Protein AF-A0A4Y2PZ32-F1 (afdb_monomer_lite)

Foldseek 3Di:
DKDWDWDDDDDVPDDDIDIDIGDDDDPDDPPDPPPDALQVVLVVVCVVVPNPDSVVVQVCCCVPVVDHGDHDPDDDPCVVVDDDPDDDDDDDDDDDPPPDDDDDDDDDDDPPPPPDDDDD

Structure (mmCIF, N/CA/C/O backbone):
data_AF-A0A4Y2PZ32-F1
#
_entry.id   AF-A0A4Y2PZ32-F1
#
loop_
_atom_site.group_PDB
_atom_site.id
_atom_site.type_symbol
_atom_site.label_atom_id
_atom_site.label_alt_id
_atom_site.label_comp_id
_atom_site.label_asym_id
_atom_site.label_entity_id
_atom_site.label_seq_id
_atom_site.pdbx_PDB_ins_code
_atom_site.Cartn_x
_atom_site.Cartn_y
_atom_site.Cartn_z
_atom_site.occupancy
_atom_site.B_iso_or_equiv
_atom_site.auth_seq_id
_atom_site.auth_comp_id
_atom_site.auth_asym_id
_atom_site.auth_atom_id
_atom_site.pdbx_PDB_model_num
ATOM 1 N N . MET A 1 1 ? -20.922 -5.698 11.504 1.00 58.25 1 MET A N 1
ATOM 2 C CA . MET A 1 1 ? -21.653 -6.318 10.375 1.00 58.25 1 MET A CA 1
ATOM 3 C C . MET A 1 1 ? -22.233 -5.176 9.548 1.00 58.25 1 MET A C 1
ATOM 5 O O . MET A 1 1 ? -22.518 -4.138 10.130 1.00 58.25 1 MET A O 1
ATOM 9 N N . VAL A 1 2 ? -22.312 -5.297 8.225 1.00 58.69 2 VAL A N 1
ATOM 10 C CA . VAL A 1 2 ? -22.669 -4.183 7.322 1.00 58.69 2 VAL A CA 1
ATOM 11 C C . VAL A 1 2 ? -23.855 -4.621 6.469 1.00 58.69 2 VAL A C 1
ATOM 13 O O . VAL A 1 2 ? -23.898 -5.791 6.084 1.00 58.69 2 VAL A O 1
ATOM 16 N N . LYS A 1 3 ? -24.811 -3.728 6.198 1.00 72.12 3 LYS A N 1
ATOM 17 C CA . LYS A 1 3 ? -25.839 -3.962 5.177 1.00 72.12 3 LYS A CA 1
ATOM 18 C C . LYS A 1 3 ? -25.358 -3.371 3.862 1.00 72.12 3 LYS A C 1
ATOM 20 O O . LYS A 1 3 ? -24.807 -2.274 3.834 1.00 72.12 3 LYS A O 1
ATOM 25 N N . LEU A 1 4 ? -25.545 -4.140 2.800 1.00 69.62 4 LEU A N 1
ATOM 26 C CA . LEU A 1 4 ? -25.129 -3.792 1.452 1.00 69.62 4 LEU A CA 1
ATOM 27 C C . LEU A 1 4 ? -26.385 -3.779 0.587 1.00 69.62 4 LEU A C 1
ATOM 29 O O . LEU A 1 4 ? -27.039 -4.813 0.446 1.00 69.62 4 LEU A O 1
ATOM 33 N N . TYR A 1 5 ? -26.729 -2.609 0.057 1.00 70.50 5 TYR A N 1
ATOM 34 C CA . TYR A 1 5 ? -27.848 -2.436 -0.859 1.00 70.50 5 TYR A CA 1
ATOM 35 C C . TYR A 1 5 ? -27.293 -2.094 -2.236 1.00 70.50 5 TYR A C 1
ATOM 37 O O . TYR A 1 5 ? -26.592 -1.101 -2.413 1.00 70.50 5 TYR A O 1
ATOM 45 N N . CYS A 1 6 ? -27.598 -2.932 -3.220 1.00 65.25 6 CYS A N 1
ATOM 46 C CA . CYS A 1 6 ? -27.239 -2.679 -4.608 1.00 65.25 6 CYS A CA 1
ATOM 47 C C . CYS A 1 6 ? -28.489 -2.195 -5.337 1.00 65.25 6 CYS A C 1
ATOM 49 O O . CYS A 1 6 ? -29.401 -2.988 -5.568 1.00 65.25 6 CYS A O 1
ATOM 51 N N . ASN A 1 7 ? -28.523 -0.917 -5.712 1.00 67.06 7 ASN A N 1
ATOM 52 C CA . ASN A 1 7 ? -29.650 -0.326 -6.428 1.00 67.06 7 ASN A CA 1
ATOM 53 C C . ASN A 1 7 ? -29.211 0.135 -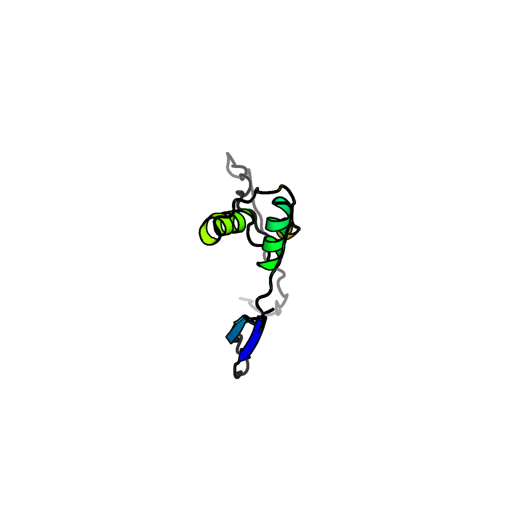7.826 1.00 67.06 7 ASN A C 1
ATOM 55 O O . ASN A 1 7 ? -28.185 0.795 -7.990 1.00 67.06 7 ASN A O 1
ATOM 59 N N . GLY A 1 8 ? -29.997 -0.212 -8.849 1.00 64.31 8 GLY A N 1
ATOM 60 C CA . GLY A 1 8 ? -29.781 0.242 -10.224 1.00 64.31 8 GLY A CA 1
ATOM 61 C C . GLY A 1 8 ? -30.651 -0.492 -11.246 1.00 64.31 8 GLY A C 1
ATOM 62 O O . GLY A 1 8 ? -30.894 -1.691 -11.121 1.00 64.31 8 GLY A O 1
ATOM 63 N N . THR A 1 9 ? -31.114 0.222 -12.272 1.00 63.53 9 THR A N 1
ATOM 64 C CA . THR A 1 9 ? -31.768 -0.353 -13.457 1.00 63.53 9 THR A CA 1
ATOM 65 C C . THR A 1 9 ? -30.767 -0.439 -14.607 1.00 63.53 9 THR A C 1
ATOM 67 O O . THR A 1 9 ? -30.003 0.490 -14.865 1.00 63.53 9 THR A O 1
ATOM 70 N N . ARG A 1 10 ? -30.728 -1.589 -15.286 1.00 62.91 10 ARG A N 1
ATOM 71 C CA . ARG A 1 10 ? -29.726 -1.879 -16.319 1.00 62.91 10 ARG A CA 1
ATOM 72 C C . ARG A 1 10 ? -30.228 -1.449 -17.701 1.00 62.91 10 ARG A C 1
ATOM 74 O O . ARG A 1 10 ? -31.312 -1.858 -18.106 1.00 62.91 10 ARG A O 1
ATOM 81 N N . SER A 1 11 ? -29.405 -0.740 -18.469 1.00 65.25 11 SER A N 1
ATOM 82 C CA . SER A 1 11 ? -29.442 -0.822 -19.934 1.00 65.25 11 SER A CA 1
ATOM 83 C C . SER A 1 11 ? -28.574 -1.999 -20.393 1.00 65.25 11 SER A C 1
ATOM 85 O O . SER A 1 11 ? -27.586 -2.354 -19.740 1.00 65.25 11 SER A O 1
ATOM 87 N N . VAL A 1 12 ? -28.939 -2.650 -21.501 1.00 58.44 12 VAL A N 1
ATOM 88 C CA . VAL A 1 12 ? -28.133 -3.739 -22.078 1.00 58.44 12 VAL A CA 1
ATOM 89 C C . VAL A 1 12 ? -26.710 -3.200 -22.311 1.00 58.44 12 VAL A C 1
ATOM 91 O O . VAL A 1 12 ? -26.544 -2.232 -23.044 1.00 58.44 12 VAL A O 1
ATOM 94 N N . ASN A 1 13 ? -25.711 -3.802 -21.647 1.00 63.44 13 ASN A N 1
ATOM 95 C CA . ASN A 1 13 ? -24.273 -3.448 -21.639 1.00 63.44 13 ASN A CA 1
ATOM 96 C C . ASN A 1 13 ? -23.760 -2.386 -20.633 1.00 63.44 13 ASN A C 1
ATOM 98 O O . ASN A 1 13 ? -22.598 -1.998 -20.721 1.00 63.44 13 ASN A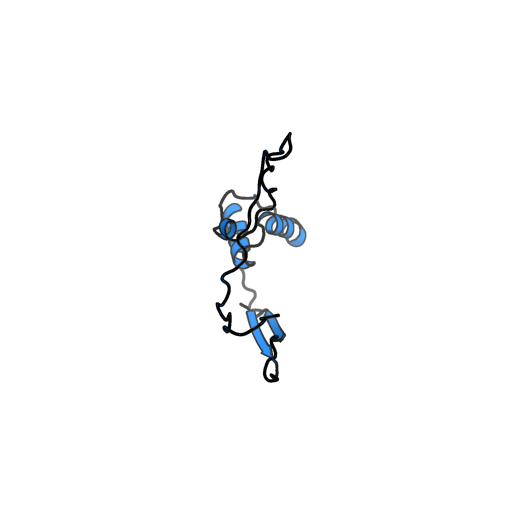 O 1
ATOM 102 N N . GLY A 1 14 ? -24.533 -1.969 -19.625 1.00 61.78 14 GLY A N 1
ATOM 103 C CA . GLY A 1 14 ? -23.993 -1.162 -18.510 1.00 61.78 14 GLY A CA 1
ATOM 104 C C . GLY A 1 14 ? -23.091 -1.961 -17.546 1.00 61.78 14 GLY A C 1
ATOM 105 O O . GLY A 1 14 ? -23.395 -3.124 -17.256 1.00 61.78 14 GLY A O 1
ATOM 106 N N . THR A 1 15 ? -22.005 -1.345 -17.049 1.00 62.66 15 THR A N 1
ATOM 107 C CA . THR A 1 15 ? -20.934 -1.975 -16.234 1.00 62.66 15 THR A CA 1
ATOM 108 C C . THR A 1 15 ? -20.850 -1.522 -14.769 1.00 62.66 15 THR A C 1
ATOM 110 O O . THR A 1 15 ? -19.992 -2.024 -14.047 1.00 62.66 15 THR A O 1
ATOM 113 N N . VAL A 1 16 ? -21.708 -0.611 -14.292 1.00 60.91 16 VAL A N 1
ATOM 114 C CA . VAL A 1 16 ? -21.554 -0.014 -12.949 1.00 60.91 16 VAL A CA 1
ATOM 115 C C . VAL A 1 16 ? -22.819 -0.186 -12.106 1.00 60.91 16 VAL A C 1
ATOM 117 O O . VAL A 1 16 ? -23.909 0.184 -12.535 1.00 60.91 16 VAL A O 1
ATOM 120 N N . PHE A 1 17 ? -22.655 -0.731 -10.898 1.00 64.50 17 PHE A N 1
ATOM 121 C CA . PHE A 1 17 ? -23.663 -0.723 -9.836 1.00 64.50 17 PHE A CA 1
ATOM 122 C C . PHE A 1 17 ? -23.339 0.390 -8.845 1.00 64.50 17 PHE A C 1
ATOM 124 O O . PHE A 1 17 ? -22.169 0.598 -8.524 1.00 64.50 17 PHE A O 1
ATOM 131 N N . ASN A 1 18 ? -24.371 1.059 -8.334 1.00 61.62 18 ASN A N 1
ATOM 132 C CA . ASN A 1 18 ? -24.226 1.880 -7.143 1.00 61.62 18 ASN A CA 1
ATOM 133 C C . ASN A 1 18 ? -24.491 0.987 -5.923 1.00 61.62 18 ASN A C 1
ATOM 135 O O . ASN A 1 18 ? -25.503 0.281 -5.877 1.00 61.62 18 ASN A O 1
ATOM 139 N N . ALA A 1 19 ? -23.544 0.957 -4.989 1.00 67.75 19 ALA A N 1
ATOM 140 C CA . ALA A 1 19 ? -23.633 0.151 -3.780 1.00 67.75 19 ALA A CA 1
ATOM 141 C C . ALA A 1 19 ? -23.675 1.082 -2.572 1.00 67.75 19 ALA A C 1
ATOM 143 O O . ALA A 1 19 ? -22.670 1.708 -2.231 1.00 67.75 19 ALA A O 1
ATOM 144 N N . ASP A 1 20 ? -24.834 1.138 -1.924 1.00 73.44 20 ASP A N 1
ATOM 145 C CA . ASP A 1 20 ? -25.013 1.856 -0.673 1.00 73.44 20 ASP A CA 1
ATOM 146 C C . ASP A 1 20 ? -24.626 0.920 0.478 1.00 73.44 20 ASP A C 1
ATOM 148 O O . ASP A 1 20 ? -25.160 -0.187 0.631 1.00 73.44 20 ASP A O 1
ATOM 152 N N . ILE A 1 21 ? -23.638 1.347 1.264 1.00 75.12 21 ILE A N 1
ATOM 153 C CA . ILE A 1 21 ? -23.086 0.576 2.378 1.00 75.12 21 ILE A CA 1
ATOM 154 C C . ILE A 1 21 ? -23.487 1.264 3.678 1.00 75.12 21 ILE A C 1
ATOM 156 O O . ILE A 1 21 ? -23.019 2.362 3.974 1.00 75.12 21 ILE A O 1
ATOM 160 N N . GLU A 1 22 ? -24.306 0.587 4.481 1.00 77.31 22 GLU A N 1
ATOM 161 C CA . GLU A 1 22 ? -24.775 1.107 5.765 1.00 77.31 22 GLU A CA 1
ATOM 162 C C . GLU A 1 22 ? -24.225 0.284 6.942 1.00 77.31 22 GLU A C 1
ATOM 164 O O . GLU A 1 22 ? -24.372 -0.949 6.976 1.00 77.31 22 GLU A O 1
ATOM 169 N N . PRO A 1 23 ? -23.603 0.928 7.947 1.00 69.75 23 PRO A N 1
ATOM 170 C CA . PRO A 1 23 ? -23.168 0.238 9.152 1.00 69.75 23 PRO A CA 1
ATOM 171 C C . PRO A 1 23 ? -24.382 -0.234 9.963 1.00 69.75 23 PRO A C 1
ATOM 173 O O . PRO A 1 23 ? -25.263 0.552 10.303 1.00 69.75 23 PRO A O 1
ATOM 176 N N . ILE A 1 24 ? -24.416 -1.521 10.325 1.00 77.50 24 ILE A N 1
ATOM 177 C CA . ILE A 1 24 ? -25.413 -2.019 11.278 1.00 77.50 24 ILE A CA 1
ATOM 178 C C . ILE A 1 24 ? -24.964 -1.594 12.672 1.00 77.50 24 ILE A C 1
ATOM 180 O O . ILE A 1 24 ? -23.977 -2.121 13.194 1.00 77.50 24 ILE A O 1
ATOM 184 N N . VAL A 1 25 ? -25.695 -0.655 13.267 1.00 73.12 25 VAL A N 1
ATOM 185 C CA . VAL A 1 25 ? -25.499 -0.256 14.660 1.00 73.12 25 VAL A CA 1
ATOM 186 C C . VAL A 1 25 ? -26.251 -1.251 15.552 1.00 73.12 25 VAL A C 1
ATOM 188 O O . VAL A 1 25 ? -27.456 -1.425 15.373 1.00 73.12 25 VAL A O 1
ATOM 191 N N . PRO A 1 26 ? -25.576 -1.959 16.472 1.00 69.38 26 PRO A N 1
ATOM 192 C CA . PRO A 1 26 ? -26.246 -2.883 17.379 1.00 69.38 26 PRO A CA 1
ATOM 193 C C . PRO A 1 26 ? -27.137 -2.126 18.380 1.00 69.38 26 PRO A C 1
ATOM 195 O O . PRO A 1 26 ? -26.738 -1.088 18.902 1.00 69.38 26 PRO A O 1
ATOM 198 N N . GLU A 1 27 ? -28.327 -2.663 18.677 1.00 73.06 27 GLU A N 1
ATOM 199 C CA . GLU A 1 27 ? -29.314 -2.049 19.593 1.00 73.06 27 GLU A CA 1
ATOM 200 C C . GLU A 1 27 ? -28.814 -1.917 21.040 1.00 73.06 27 GLU A C 1
ATOM 202 O O . GLU A 1 27 ? -29.249 -1.039 21.782 1.00 73.06 27 GLU A O 1
ATOM 207 N N . LYS A 1 28 ? -27.880 -2.780 21.449 1.00 72.88 28 LYS A N 1
ATOM 208 C CA . LYS A 1 28 ? -27.136 -2.654 22.704 1.00 72.88 28 LYS A CA 1
ATOM 209 C C . LYS A 1 28 ? -25.687 -2.333 22.388 1.00 72.88 28 LYS A C 1
ATOM 211 O O . LYS A 1 28 ? -25.096 -2.963 21.510 1.00 72.88 28 LYS A O 1
ATOM 216 N N . GLY A 1 29 ? -25.113 -1.392 23.141 1.00 56.78 29 GLY A N 1
ATOM 217 C CA . GLY A 1 29 ? -23.681 -1.118 23.109 1.00 56.78 29 GLY A CA 1
ATOM 218 C C . GLY A 1 29 ? -22.917 -2.424 23.304 1.00 56.78 29 GLY A C 1
ATOM 219 O O . GLY A 1 29 ? -23.043 -3.075 24.339 1.00 56.78 29 GLY A O 1
ATOM 220 N N . VAL A 1 30 ? -22.191 -2.849 22.273 1.00 60.12 30 VAL A N 1
ATOM 221 C CA . VAL A 1 30 ? -21.362 -4.048 22.359 1.00 60.12 30 VAL A CA 1
ATOM 222 C C . VAL A 1 30 ? -20.120 -3.657 23.140 1.00 60.12 30 VAL A C 1
ATOM 224 O O . VAL A 1 30 ? -19.241 -2.968 22.625 1.00 60.12 30 VAL A O 1
ATOM 227 N N . GLU A 1 31 ? -20.063 -4.084 24.395 1.00 50.22 31 GLU A N 1
ATOM 228 C CA . GLU A 1 31 ? -18.883 -3.916 25.228 1.00 50.22 31 GLU A CA 1
ATOM 229 C C . GLU A 1 31 ? -17.852 -4.977 24.819 1.00 50.22 31 GLU A C 1
ATOM 231 O O . GLU A 1 31 ? -17.953 -6.158 25.158 1.00 50.22 31 GLU A O 1
ATOM 236 N N . VAL A 1 32 ? -16.888 -4.578 23.987 1.00 56.09 32 VAL A N 1
ATOM 237 C CA . VAL A 1 32 ? -15.803 -5.463 23.553 1.00 56.09 32 VAL A CA 1
ATOM 238 C C . VAL A 1 32 ? -14.670 -5.369 24.572 1.00 56.09 32 VAL A C 1
ATOM 240 O O . VAL A 1 32 ? -13.770 -4.543 24.441 1.00 56.09 32 VAL A O 1
ATOM 243 N N . HIS A 1 33 ? -14.694 -6.240 25.582 1.00 45.06 33 HIS A N 1
ATOM 244 C CA . HIS A 1 33 ? -13.578 -6.419 26.518 1.00 45.06 33 HIS A CA 1
ATOM 245 C C . HIS A 1 33 ? -12.436 -7.185 25.842 1.00 45.06 33 HIS A C 1
ATOM 247 O O . HIS A 1 33 ? -12.278 -8.390 26.023 1.00 45.06 33 HIS A O 1
ATOM 253 N N . THR A 1 34 ? -11.627 -6.512 25.027 1.00 53.41 34 THR A N 1
ATOM 254 C CA . THR A 1 34 ? -10.377 -7.106 24.536 1.00 53.41 34 THR A CA 1
ATOM 255 C C . THR A 1 34 ? -9.263 -6.847 25.543 1.00 53.41 34 THR A C 1
ATOM 257 O O . THR A 1 34 ? -8.453 -5.943 25.349 1.00 53.41 34 THR A O 1
ATOM 260 N N . VAL A 1 35 ? -9.187 -7.658 26.605 1.00 52.72 35 VAL A N 1
ATOM 261 C CA . VAL A 1 35 ? -7.914 -7.856 27.320 1.00 52.72 35 VAL A CA 1
ATOM 262 C C . VAL A 1 35 ? -7.052 -8.723 26.408 1.00 52.72 35 VAL A C 1
ATOM 264 O O . VAL A 1 35 ? -7.053 -9.947 26.474 1.00 52.72 35 VAL A O 1
ATOM 267 N N . MET A 1 36 ? -6.416 -8.074 25.443 1.00 61.00 36 MET A N 1
ATOM 268 C CA . MET A 1 36 ? -5.596 -8.709 24.425 1.00 61.00 36 MET A CA 1
ATOM 269 C C . MET A 1 36 ? -4.211 -8.081 24.493 1.00 61.00 36 MET A C 1
ATOM 271 O O . MET A 1 36 ? -4.091 -6.861 24.586 1.00 61.00 36 MET A O 1
ATOM 275 N N . GLU A 1 37 ? -3.158 -8.897 24.451 1.00 66.00 37 GLU A N 1
ATOM 276 C CA . GLU A 1 37 ? -1.788 -8.383 24.395 1.00 66.00 37 GLU A CA 1
ATOM 277 C C . GLU A 1 37 ? -1.636 -7.406 23.218 1.00 66.00 37 GLU A C 1
ATOM 279 O O . GLU A 1 37 ? -2.169 -7.649 22.132 1.00 66.00 37 GLU A O 1
ATOM 284 N N . ASN A 1 38 ? -0.873 -6.325 23.394 1.00 66.00 38 ASN A N 1
ATOM 285 C CA . ASN A 1 38 ? -0.763 -5.219 22.428 1.00 66.00 38 ASN A CA 1
ATOM 286 C C . ASN A 1 38 ? -0.492 -5.668 20.974 1.00 66.00 38 ASN A C 1
ATOM 288 O O . ASN A 1 38 ? -1.035 -5.092 20.029 1.00 66.00 38 ASN A O 1
ATOM 292 N N . GLY A 1 39 ? 0.306 -6.725 20.777 1.00 66.62 39 GLY A N 1
ATOM 293 C CA . GLY A 1 39 ? 0.596 -7.282 19.449 1.00 66.62 39 GLY A CA 1
ATOM 294 C C . GLY A 1 39 ? -0.589 -8.004 18.792 1.00 66.62 39 GLY A C 1
ATOM 295 O O . GLY A 1 39 ? -0.706 -8.019 17.564 1.00 66.62 39 GLY A O 1
ATOM 296 N N . SER A 1 40 ? -1.487 -8.573 19.595 1.00 78.81 40 SER A N 1
ATOM 297 C CA . SER A 1 40 ? -2.692 -9.265 19.130 1.00 78.81 40 SER A CA 1
ATOM 298 C C . SER A 1 40 ? -3.813 -8.289 18.747 1.00 78.81 40 SER A C 1
ATOM 300 O O . SER A 1 40 ? -4.545 -8.550 17.790 1.00 78.81 40 SER A O 1
ATOM 302 N N . LEU A 1 41 ? -3.863 -7.111 19.380 1.00 85.12 41 LEU A N 1
ATOM 303 C CA . LEU A 1 41 ? -4.824 -6.058 19.049 1.00 85.12 41 LEU A CA 1
ATOM 304 C C . LEU A 1 41 ? -4.596 -5.484 17.638 1.00 85.12 41 LEU A C 1
ATOM 306 O O . LEU A 1 41 ? -5.527 -5.424 16.837 1.00 85.12 41 LEU A O 1
ATOM 310 N N . LEU A 1 42 ? -3.352 -5.136 17.282 1.00 88.69 42 LEU A N 1
ATOM 311 C CA . LEU A 1 42 ? -3.048 -4.638 15.930 1.00 88.69 42 LEU A CA 1
ATOM 312 C C . LEU A 1 42 ? -3.335 -5.678 14.841 1.00 88.69 42 LEU A C 1
ATOM 314 O O . LEU A 1 42 ? -3.767 -5.311 13.751 1.00 88.69 42 LEU A O 1
ATOM 318 N N . GLN A 1 43 ? -3.097 -6.967 15.111 1.00 88.38 43 GLN A N 1
ATOM 319 C CA . GLN A 1 43 ? -3.426 -8.035 14.161 1.00 88.38 43 GLN A CA 1
ATOM 320 C C . GLN A 1 43 ? -4.938 -8.125 13.927 1.00 88.38 43 GLN A C 1
ATOM 322 O O . GLN A 1 43 ? -5.374 -8.210 12.782 1.00 88.38 43 GLN A O 1
ATOM 327 N N . LEU A 1 44 ? -5.726 -8.063 14.999 1.00 87.94 44 LEU A N 1
ATOM 328 C CA . LEU A 1 44 ? -7.180 -8.144 14.926 1.00 87.94 44 LEU A CA 1
ATOM 329 C C . LEU A 1 44 ? -7.776 -6.990 14.110 1.00 87.94 44 LEU A C 1
ATOM 331 O O . LEU A 1 44 ? -8.629 -7.213 13.253 1.00 87.94 44 LEU A O 1
ATOM 335 N N . TYR A 1 45 ? -7.307 -5.760 14.324 1.00 88.44 45 TYR A N 1
ATOM 336 C CA . TYR A 1 45 ? -7.785 -4.616 13.544 1.00 88.44 45 TYR A CA 1
ATOM 337 C C . TYR A 1 45 ? -7.245 -4.604 12.116 1.00 88.44 45 TYR A C 1
ATOM 339 O O . TYR A 1 45 ? -7.970 -4.218 11.205 1.00 88.44 45 TYR A O 1
ATOM 347 N N . HIS A 1 46 ? -6.027 -5.101 11.894 1.00 90.69 46 HIS A N 1
ATOM 348 C CA . HIS A 1 46 ? -5.505 -5.334 10.550 1.00 90.69 46 HIS A CA 1
ATOM 349 C C . HIS A 1 46 ? -6.436 -6.232 9.734 1.00 90.69 46 HIS A C 1
ATOM 351 O O . HIS A 1 46 ? -6.766 -5.887 8.607 1.00 90.69 46 HIS A O 1
ATOM 357 N N . GLU A 1 47 ? -6.915 -7.334 10.306 1.00 89.88 47 GLU A N 1
ATOM 358 C CA . GLU A 1 47 ? -7.856 -8.237 9.635 1.00 89.88 47 GLU A CA 1
ATOM 359 C C . GLU A 1 47 ? -9.248 -7.603 9.474 1.00 89.88 47 GLU A C 1
ATOM 361 O O . GLU A 1 47 ? -9.804 -7.605 8.376 1.00 89.88 47 GLU A O 1
ATOM 366 N N . ARG A 1 48 ? -9.795 -6.986 10.532 1.00 90.38 48 ARG A N 1
ATOM 367 C CA . ARG A 1 48 ? -11.141 -6.379 10.505 1.00 90.38 48 ARG A CA 1
ATOM 368 C C . ARG A 1 48 ? -11.265 -5.204 9.541 1.00 90.38 48 ARG A C 1
ATOM 370 O O . ARG A 1 48 ? -12.350 -4.964 9.025 1.00 90.38 48 ARG A O 1
ATOM 377 N N . TRP A 1 49 ? -10.189 -4.453 9.330 1.00 89.50 49 TRP A N 1
ATOM 378 C CA . TRP A 1 49 ? -10.195 -3.256 8.489 1.00 89.50 49 TRP A CA 1
ATOM 379 C C . TRP A 1 49 ? -9.725 -3.536 7.062 1.00 89.50 49 TRP A C 1
ATOM 381 O O . TRP A 1 49 ? -9.363 -2.609 6.351 1.00 89.50 49 TRP A O 1
ATOM 391 N N . VAL A 1 50 ? -9.770 -4.793 6.607 1.00 89.88 50 VAL A N 1
ATOM 392 C CA . VAL A 1 50 ? -9.412 -5.183 5.230 1.00 89.88 50 VAL A CA 1
ATOM 393 C C . VAL A 1 50 ? -7.904 -5.080 4.973 1.00 89.88 50 VAL A C 1
ATOM 395 O O . VAL A 1 50 ? -7.432 -4.474 4.015 1.00 89.88 50 VAL A O 1
ATOM 398 N N . HIS A 1 51 ? -7.112 -5.688 5.855 1.00 91.25 51 HIS A N 1
ATOM 399 C CA . HIS A 1 51 ? -5.657 -5.808 5.731 1.00 91.25 51 HIS A CA 1
ATOM 400 C C . HIS A 1 51 ? -4.919 -4.471 5.549 1.00 91.25 51 HIS A C 1
ATOM 402 O O . HIS A 1 51 ? -3.897 -4.402 4.851 1.00 91.25 51 HIS A O 1
ATOM 408 N N . GLN A 1 52 ? -5.395 -3.406 6.201 1.00 91.25 52 GLN A N 1
ATOM 409 C CA . GLN A 1 52 ? -4.722 -2.100 6.198 1.00 91.25 52 GLN A CA 1
ATOM 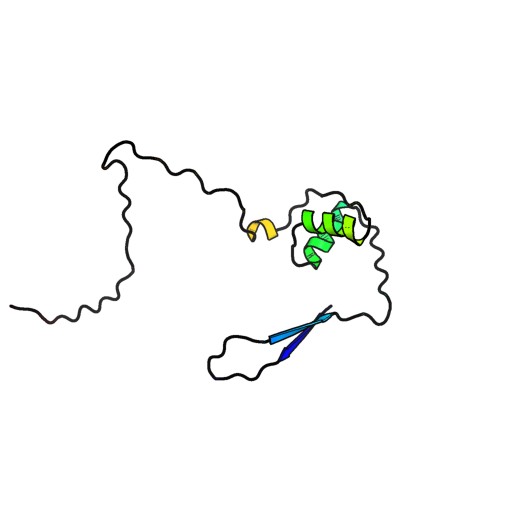410 C C . GLN A 1 52 ? -3.321 -2.180 6.799 1.00 91.25 52 GLN A C 1
ATOM 412 O O . GLN A 1 52 ? -2.992 -3.106 7.539 1.00 91.25 52 GLN A O 1
ATOM 417 N N . ASP A 1 53 ? -2.454 -1.231 6.456 1.00 89.56 53 ASP A N 1
ATOM 418 C CA . ASP A 1 53 ? -1.112 -1.190 7.039 1.00 89.56 53 ASP A CA 1
ATOM 419 C C . ASP A 1 53 ? -1.196 -1.100 8.576 1.00 89.56 53 ASP A C 1
ATOM 421 O O . ASP A 1 53 ? -1.896 -0.254 9.130 1.00 89.56 53 ASP A O 1
ATOM 425 N N . LYS A 1 54 ? -0.477 -1.978 9.285 1.00 90.81 54 LYS A N 1
ATOM 426 C CA . LYS A 1 54 ? -0.464 -1.995 10.755 1.00 90.81 54 LYS A CA 1
ATOM 427 C C . LYS A 1 54 ? 0.073 -0.699 11.356 1.00 90.81 54 LYS A C 1
ATOM 429 O O . LYS A 1 54 ? -0.334 -0.340 12.455 1.00 90.81 54 LYS A O 1
ATOM 434 N N . ARG A 1 55 ? 0.973 -0.005 10.654 1.00 91.38 55 ARG A N 1
ATOM 435 C CA . ARG A 1 55 ? 1.493 1.308 11.059 1.00 91.38 55 ARG A CA 1
ATOM 436 C C . ARG A 1 55 ? 0.386 2.350 11.015 1.00 91.38 55 ARG A C 1
ATOM 438 O O . ARG A 1 55 ? 0.189 3.056 11.990 1.00 91.38 55 ARG A O 1
ATOM 445 N N . TYR A 1 56 ? -0.403 2.343 9.943 1.00 92.00 56 TYR A N 1
ATOM 446 C CA . TYR A 1 56 ? -1.560 3.223 9.816 1.00 92.00 56 TYR A CA 1
ATOM 447 C C . TYR A 1 56 ? -2.585 2.987 10.936 1.00 92.00 56 TYR A C 1
ATOM 449 O O . TYR A 1 56 ? -3.053 3.933 11.560 1.00 92.00 56 TYR A O 1
ATOM 457 N N . ILE A 1 57 ? -2.888 1.722 11.243 1.00 91.62 57 ILE A N 1
ATOM 458 C CA . ILE A 1 57 ? -3.818 1.372 12.330 1.00 91.62 57 ILE A CA 1
ATOM 459 C C . ILE A 1 57 ? -3.278 1.836 13.687 1.00 91.62 57 ILE A C 1
ATOM 461 O O . ILE A 1 57 ? -4.026 2.393 14.486 1.00 91.62 57 ILE A O 1
ATOM 465 N N . LYS A 1 58 ? -1.980 1.633 13.942 1.00 92.00 58 LYS A N 1
ATOM 466 C CA . LYS A 1 58 ? -1.313 2.097 15.163 1.00 92.00 58 LYS A CA 1
ATOM 467 C C . LYS A 1 58 ? -1.430 3.617 15.318 1.00 92.00 58 LYS A C 1
ATOM 469 O O . LYS A 1 58 ? -1.801 4.085 16.391 1.00 92.00 58 LYS A O 1
ATOM 474 N N . ASP A 1 59 ? -1.138 4.368 14.260 1.00 92.56 59 ASP A N 1
ATOM 475 C CA . ASP A 1 59 ? -1.201 5.832 14.283 1.00 92.56 59 ASP A CA 1
ATOM 476 C C . ASP A 1 59 ? -2.639 6.319 14.514 1.00 92.56 59 ASP A C 1
ATOM 478 O O . ASP A 1 59 ? -2.868 7.248 15.286 1.00 92.56 59 ASP A O 1
ATOM 482 N N . MET A 1 60 ? -3.622 5.645 13.913 1.00 92.38 60 MET A N 1
ATOM 483 C CA . MET A 1 60 ? -5.039 5.931 14.128 1.00 92.38 60 MET A CA 1
ATOM 484 C C . MET A 1 60 ? -5.471 5.652 15.576 1.00 92.38 60 MET A C 1
ATOM 486 O O . MET A 1 60 ? -6.155 6.482 16.166 1.00 92.38 60 MET A O 1
ATOM 490 N N . PHE A 1 61 ? -5.017 4.563 16.203 1.00 90.31 61 PHE A N 1
ATOM 491 C CA . PHE A 1 61 ? -5.290 4.307 17.627 1.00 90.31 61 PHE A CA 1
ATOM 492 C C . PHE A 1 61 ? -4.701 5.366 18.543 1.00 90.31 61 PHE A C 1
ATOM 494 O O . PHE A 1 61 ? -5.358 5.800 19.491 1.00 90.31 61 PHE A O 1
ATOM 501 N N . GLN A 1 62 ? -3.478 5.801 18.257 1.00 90.81 62 GLN A N 1
ATOM 502 C CA . GLN A 1 62 ? -2.855 6.855 19.037 1.00 90.81 62 GLN A CA 1
ATOM 503 C C . GLN A 1 62 ? -3.610 8.179 18.875 1.00 90.81 62 GLN A C 1
ATOM 505 O O . GLN A 1 62 ? -3.833 8.875 19.862 1.00 90.81 62 GLN A O 1
ATOM 510 N N . LYS A 1 63 ? -4.017 8.517 17.648 1.00 92.38 63 LYS A N 1
ATOM 511 C CA . LYS A 1 63 ? -4.673 9.787 17.332 1.00 92.38 63 LYS A CA 1
ATOM 512 C C . LYS A 1 63 ? -6.118 9.862 17.833 1.00 92.38 63 LYS A C 1
ATOM 514 O O . LYS A 1 63 ? -6.495 10.869 18.416 1.00 92.38 63 LYS A O 1
ATOM 519 N N . GLU A 1 64 ? -6.912 8.824 17.590 1.00 90.38 64 GLU A N 1
ATOM 520 C CA . GLU A 1 64 ? -8.364 8.853 17.814 1.00 90.38 64 GLU A CA 1
ATOM 521 C C . GLU A 1 64 ? -8.760 8.281 19.185 1.00 90.38 64 GLU A C 1
ATOM 523 O O . GLU A 1 64 ? -9.756 8.698 19.766 1.00 90.38 64 GLU A O 1
ATOM 528 N N . LEU A 1 65 ? -7.980 7.333 19.722 1.00 85.62 65 LEU A N 1
ATOM 529 C CA . LEU A 1 65 ? -8.301 6.619 20.967 1.00 85.62 65 LEU A CA 1
ATOM 530 C C . LEU A 1 65 ? -7.304 6.896 22.101 1.00 85.62 65 LEU A C 1
ATOM 532 O O . LEU A 1 65 ? -7.440 6.325 23.182 1.00 85.62 65 LEU A O 1
ATOM 536 N N . GLY A 1 66 ? -6.256 7.693 21.858 1.00 86.00 66 GLY A N 1
ATOM 537 C CA . GLY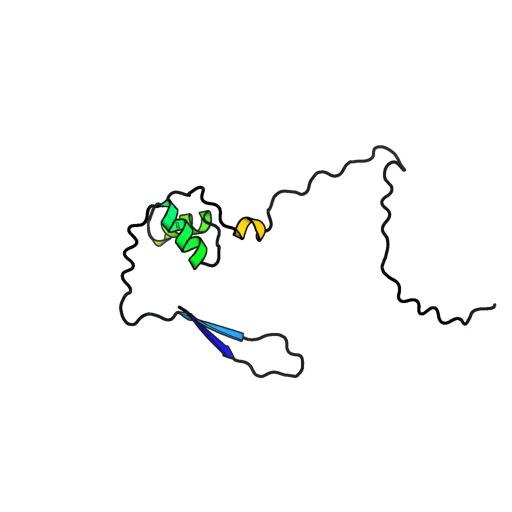 A 1 66 ? -5.190 7.950 22.835 1.00 86.00 66 GLY A CA 1
ATOM 538 C C . GLY A 1 66 ? -4.443 6.688 23.286 1.00 86.00 66 GLY A C 1
ATOM 539 O O . GLY A 1 66 ? -3.769 6.700 24.314 1.00 86.00 66 GLY A O 1
ATOM 540 N N . THR A 1 67 ? -4.574 5.580 22.550 1.00 84.94 67 THR A N 1
ATOM 541 C CA . THR A 1 67 ? -4.072 4.270 22.970 1.00 84.94 67 THR A CA 1
ATOM 542 C C . THR A 1 67 ? -2.741 3.978 22.292 1.00 84.94 67 THR A C 1
ATOM 544 O O . THR A 1 67 ? -2.654 3.898 21.066 1.00 84.94 67 THR A O 1
ATOM 547 N N . SER A 1 68 ? -1.692 3.781 23.093 1.00 84.62 68 SER A N 1
ATOM 548 C CA . SER A 1 68 ? -0.379 3.376 22.590 1.00 84.62 68 SER A CA 1
ATOM 549 C C . SER A 1 68 ? -0.314 1.860 22.427 1.00 84.62 68 SER A C 1
ATOM 551 O O . SER A 1 68 ? -0.443 1.108 23.391 1.00 84.62 68 SER A O 1
ATOM 553 N N . VAL A 1 69 ? -0.089 1.409 21.196 1.00 84.50 69 VAL A N 1
ATOM 554 C CA . VAL A 1 69 ? 0.079 -0.007 20.845 1.00 84.50 69 VAL A CA 1
ATOM 555 C C . VAL A 1 69 ? 1.450 -0.239 20.224 1.00 84.50 69 VAL A C 1
ATOM 557 O O . VAL A 1 69 ? 1.913 0.523 19.371 1.00 84.50 69 VAL A O 1
ATOM 560 N N . HIS A 1 70 ? 2.107 -1.327 20.621 1.00 85.12 70 HIS A N 1
ATOM 561 C CA . HIS A 1 70 ? 3.387 -1.726 20.041 1.00 85.12 70 HIS A CA 1
ATOM 562 C C . HIS A 1 70 ? 3.190 -2.435 18.705 1.00 85.12 70 HIS A C 1
ATOM 564 O O . HIS A 1 70 ? 2.365 -3.338 18.583 1.00 85.12 70 HIS A O 1
ATOM 570 N N . LEU A 1 71 ? 4.002 -2.063 17.713 1.00 85.00 71 LEU A N 1
ATOM 571 C CA . LEU A 1 71 ? 4.035 -2.751 16.429 1.00 85.00 71 LEU A CA 1
ATOM 572 C C . LEU A 1 71 ? 4.651 -4.146 16.626 1.00 85.00 71 LEU A C 1
ATOM 574 O O . LEU A 1 71 ? 5.837 -4.265 16.916 1.00 85.00 71 LEU A O 1
ATOM 578 N N . GLY A 1 72 ? 3.844 -5.197 16.493 1.00 78.81 72 GLY A N 1
ATOM 579 C CA . GLY A 1 72 ? 4.329 -6.577 16.554 1.00 78.81 72 GLY A CA 1
ATOM 580 C C . GLY A 1 72 ? 4.954 -7.051 15.236 1.00 78.81 72 GLY A C 1
ATOM 581 O O . GLY A 1 72 ? 4.575 -6.590 14.160 1.00 78.81 72 GLY A O 1
ATOM 582 N N . ASN A 1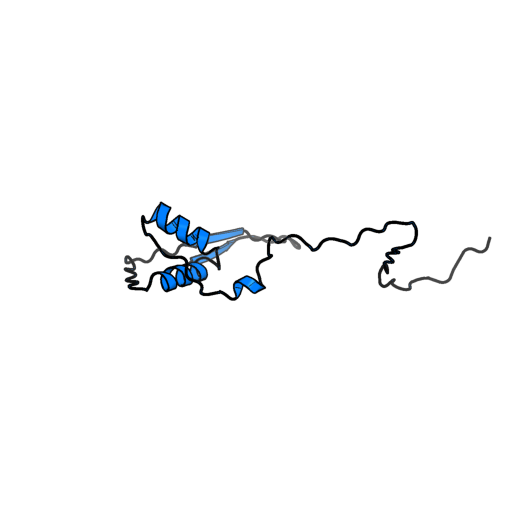 73 ? 5.835 -8.053 15.316 1.00 78.19 73 ASN A N 1
ATOM 583 C CA . ASN A 1 73 ? 6.523 -8.661 14.161 1.00 78.19 73 ASN A CA 1
ATOM 584 C C . ASN A 1 73 ? 5.724 -9.774 13.460 1.00 78.19 73 ASN A C 1
ATOM 586 O O . ASN A 1 73 ? 6.241 -10.459 12.579 1.00 78.19 73 ASN A O 1
ATOM 590 N N . LYS A 1 74 ? 4.464 -9.999 13.850 1.00 81.62 74 LYS A N 1
ATOM 591 C CA . LYS A 1 74 ? 3.627 -11.018 13.209 1.00 81.62 74 LYS A CA 1
ATOM 592 C C . LYS A 1 74 ? 3.334 -10.598 11.768 1.00 81.62 74 LYS A C 1
ATOM 594 O O . LYS A 1 74 ? 2.733 -9.548 11.535 1.00 81.62 74 LYS A O 1
ATOM 599 N N . HIS A 1 75 ? 3.728 -11.425 10.813 1.00 83.00 75 HIS A N 1
ATOM 600 C CA . HIS A 1 75 ? 3.432 -11.208 9.403 1.00 83.00 75 HIS A CA 1
ATOM 601 C C . HIS A 1 75 ? 2.002 -11.662 9.078 1.00 83.00 75 HIS A C 1
ATOM 603 O O . HIS A 1 75 ? 1.458 -12.553 9.731 1.00 83.00 75 HIS A O 1
ATOM 609 N N . CYS A 1 76 ? 1.386 -11.026 8.082 1.00 87.25 76 CYS A N 1
ATOM 610 C CA . CYS A 1 76 ? 0.115 -11.456 7.505 1.00 87.25 76 CYS A CA 1
ATOM 611 C C . CYS A 1 76 ? 0.348 -11.874 6.051 1.00 87.25 76 CYS A C 1
ATOM 613 O O . CYS A 1 76 ? 1.197 -11.300 5.368 1.00 87.25 76 CYS A O 1
ATOM 615 N N . GLU A 1 77 ? -0.442 -12.828 5.562 1.00 89.44 77 GLU A N 1
ATOM 616 C CA . GLU A 1 77 ? -0.388 -13.329 4.185 1.00 89.44 77 GLU A CA 1
ATOM 617 C C . GLU A 1 77 ? -0.597 -12.225 3.128 1.00 89.44 77 GLU A C 1
ATOM 619 O O . GLU A 1 77 ? -0.171 -12.363 1.982 1.00 89.44 77 GLU A O 1
ATOM 624 N N . CYS A 1 78 ? -1.163 -11.071 3.512 1.00 88.94 78 CYS A N 1
ATOM 625 C CA . CYS A 1 78 ? -1.321 -9.918 2.626 1.00 88.94 78 CYS A CA 1
ATOM 626 C C . CYS A 1 78 ? -0.003 -9.433 1.994 1.00 88.94 78 CYS A C 1
ATOM 628 O O . CYS A 1 78 ? -0.044 -8.747 0.977 1.00 88.94 78 CYS A O 1
ATOM 630 N N . ILE A 1 79 ? 1.157 -9.778 2.565 1.00 87.75 79 ILE A N 1
ATOM 631 C CA . ILE A 1 79 ? 2.480 -9.455 2.007 1.00 87.75 79 ILE A CA 1
ATOM 632 C C . ILE A 1 79 ? 2.641 -10.015 0.591 1.00 87.75 79 ILE A C 1
ATOM 634 O O . ILE A 1 79 ? 3.213 -9.344 -0.258 1.00 87.75 79 ILE A O 1
ATOM 638 N N . HIS A 1 80 ? 2.076 -11.191 0.309 1.00 88.38 80 HIS A N 1
ATOM 639 C CA . HIS A 1 80 ? 2.141 -11.803 -1.021 1.00 88.38 80 HIS A CA 1
ATOM 640 C C . HIS A 1 80 ? 1.206 -11.142 -2.039 1.00 88.38 80 HIS A C 1
ATOM 642 O O . HIS A 1 80 ? 1.355 -11.347 -3.238 1.00 88.38 80 HIS A O 1
ATOM 648 N N . ARG A 1 81 ? 0.225 -10.362 -1.569 1.00 86.44 81 ARG A N 1
ATOM 649 C CA . ARG A 1 81 ? -0.806 -9.733 -2.409 1.00 86.44 81 ARG A CA 1
ATOM 650 C C . ARG A 1 81 ? -0.596 -8.231 -2.591 1.00 86.44 81 ARG A C 1
ATOM 652 O O . ARG A 1 81 ? -1.243 -7.628 -3.440 1.00 86.44 81 ARG A O 1
ATOM 659 N N . LYS A 1 82 ? 0.276 -7.611 -1.792 1.00 87.88 82 LYS A N 1
ATOM 660 C CA . LYS A 1 82 ? 0.598 -6.184 -1.885 1.00 87.88 82 LYS A CA 1
ATOM 661 C C . LYS A 1 82 ? 1.814 -5.971 -2.778 1.00 87.88 82 LYS A C 1
ATOM 663 O O . LYS A 1 82 ? 2.838 -6.626 -2.610 1.00 87.88 82 LYS A O 1
ATOM 668 N N . ALA A 1 83 ? 1.724 -4.994 -3.674 1.00 88.75 83 ALA A N 1
ATOM 669 C CA . ALA A 1 83 ? 2.884 -4.532 -4.421 1.00 88.75 83 ALA A CA 1
ATOM 670 C C . ALA A 1 83 ? 3.903 -3.894 -3.462 1.00 88.75 83 ALA A C 1
ATOM 672 O O . ALA A 1 83 ? 3.551 -3.040 -2.641 1.00 88.75 83 ALA A O 1
ATOM 673 N N . HIS A 1 84 ? 5.172 -4.288 -3.566 1.00 87.38 84 HIS A N 1
ATOM 674 C CA . HIS A 1 84 ? 6.244 -3.582 -2.874 1.00 87.38 84 HIS A CA 1
ATOM 675 C C . HIS A 1 84 ? 6.583 -2.280 -3.606 1.00 87.38 84 HIS A C 1
ATOM 677 O O . HIS A 1 84 ? 6.440 -2.172 -4.821 1.00 87.38 84 HIS A O 1
ATOM 683 N N . ARG A 1 85 ? 7.111 -1.295 -2.875 1.00 88.50 85 ARG A N 1
ATOM 684 C CA . ARG A 1 85 ? 7.586 -0.020 -3.449 1.00 88.50 85 ARG A CA 1
ATOM 685 C C . ARG A 1 85 ? 9.099 0.004 -3.688 1.00 88.50 85 ARG A C 1
ATOM 687 O O . ARG A 1 85 ? 9.654 1.065 -3.945 1.00 88.50 85 ARG A O 1
ATOM 694 N N . LEU A 1 86 ? 9.768 -1.144 -3.550 1.00 90.56 86 LEU A N 1
ATOM 695 C CA . LEU A 1 86 ? 11.192 -1.260 -3.854 1.00 90.56 86 LEU A CA 1
ATOM 696 C C . LEU A 1 86 ? 11.425 -1.021 -5.352 1.00 90.56 86 LEU A C 1
ATOM 698 O O . LEU A 1 86 ? 10.598 -1.459 -6.159 1.00 90.56 86 LEU A O 1
ATOM 702 N N . PRO A 1 87 ? 12.515 -0.328 -5.723 1.00 90.69 87 PRO A N 1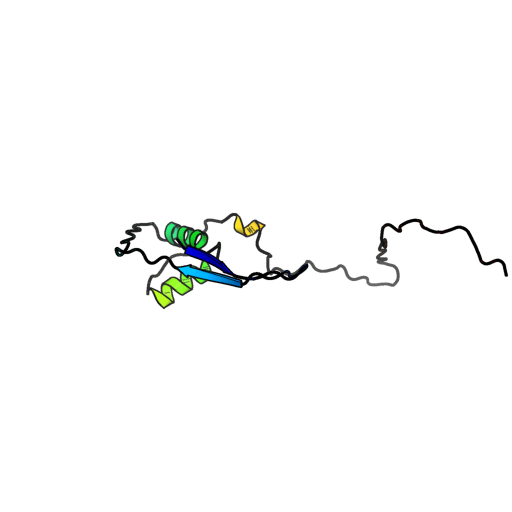
ATOM 703 C CA . PRO A 1 87 ? 12.842 -0.102 -7.120 1.00 90.69 87 PRO A CA 1
ATOM 704 C C . PRO A 1 87 ? 13.098 -1.433 -7.828 1.00 90.69 87 PRO A C 1
ATOM 706 O O . PRO A 1 87 ? 13.572 -2.398 -7.223 1.00 90.69 87 PRO A O 1
ATOM 709 N N . PHE A 1 88 ? 12.825 -1.463 -9.130 1.00 88.75 88 PHE A N 1
ATOM 710 C CA . PHE A 1 88 ? 13.340 -2.528 -9.980 1.00 88.75 88 PHE A CA 1
ATOM 711 C C . PHE A 1 88 ? 14.872 -2.488 -9.983 1.00 88.75 88 PHE A C 1
ATOM 713 O O . PHE A 1 88 ? 15.482 -1.439 -9.756 1.00 88.75 88 PHE A O 1
ATOM 720 N N . GLY A 1 89 ? 15.492 -3.646 -10.218 1.00 89.50 89 GLY A N 1
ATOM 721 C CA . GLY A 1 89 ? 16.944 -3.752 -10.311 1.00 89.50 89 GLY A CA 1
ATOM 722 C C . GLY A 1 89 ? 17.531 -2.811 -11.366 1.00 89.50 89 GLY A C 1
ATOM 723 O O . GLY A 1 89 ? 16.841 -2.312 -12.256 1.00 89.50 89 GLY A O 1
ATOM 724 N N . THR A 1 90 ? 18.833 -2.564 -11.276 1.00 90.69 90 THR A N 1
ATOM 725 C CA . THR A 1 90 ? 19.534 -1.749 -12.265 1.00 90.69 90 THR A CA 1
ATOM 726 C C . THR A 1 90 ? 19.722 -2.530 -13.562 1.00 90.69 90 THR A C 1
ATOM 728 O O . THR A 1 90 ? 20.122 -3.694 -13.559 1.00 90.69 90 THR A O 1
ATOM 731 N N . MET A 1 91 ? 19.453 -1.885 -14.698 1.00 85.00 91 MET A N 1
ATOM 732 C CA . MET A 1 91 ? 19.783 -2.471 -15.996 1.00 85.00 91 MET A CA 1
ATOM 733 C C . MET A 1 91 ? 21.292 -2.400 -16.243 1.00 85.00 91 MET A C 1
ATOM 735 O O . MET A 1 91 ? 21.946 -1.414 -15.888 1.00 85.00 91 MET A O 1
ATOM 739 N N . LYS A 1 92 ? 21.843 -3.427 -16.898 1.00 87.38 92 LYS A N 1
ATOM 740 C CA . LYS A 1 92 ? 23.219 -3.381 -17.402 1.00 87.38 92 LYS A CA 1
ATOM 741 C C . LYS A 1 92 ? 23.315 -2.335 -18.511 1.00 87.38 92 LYS A C 1
ATOM 743 O O . LYS A 1 92 ? 22.503 -2.330 -19.431 1.00 87.38 92 LYS A O 1
ATOM 748 N N . LYS A 1 93 ? 24.314 -1.460 -18.413 1.00 88.62 93 LYS A N 1
ATOM 749 C CA . LYS A 1 93 ? 24.651 -0.497 -19.464 1.00 88.62 93 LYS A CA 1
ATOM 750 C C . LYS A 1 93 ? 25.622 -1.146 -20.444 1.00 88.62 93 LYS A C 1
ATOM 752 O O . LYS A 1 93 ? 26.538 -1.837 -20.007 1.00 88.62 93 LYS A O 1
ATOM 757 N N . THR A 1 94 ? 25.432 -0.893 -21.731 1.00 91.69 94 THR A N 1
ATOM 758 C CA . THR A 1 94 ? 26.409 -1.220 -22.773 1.00 91.69 94 THR A CA 1
ATOM 759 C C . THR A 1 94 ? 27.369 -0.058 -22.982 1.00 91.69 94 THR A C 1
ATOM 761 O O . THR A 1 94 ? 26.999 1.108 -22.832 1.00 91.69 94 THR A O 1
ATOM 764 N N . THR A 1 95 ? 28.605 -0.384 -23.322 1.00 92.50 95 THR A N 1
ATOM 765 C CA . THR A 1 95 ? 29.717 0.531 -23.568 1.00 92.50 95 THR A CA 1
ATOM 766 C C . THR A 1 95 ? 30.045 0.706 -25.046 1.00 92.50 95 THR A C 1
ATOM 768 O O . THR A 1 95 ? 30.691 1.691 -25.398 1.00 92.50 95 THR A O 1
ATOM 771 N N . SER A 1 96 ? 29.584 -0.191 -25.922 1.00 94.12 96 SER A N 1
ATOM 772 C CA . SER A 1 96 ? 29.808 -0.091 -27.366 1.00 94.12 96 SER A CA 1
ATOM 773 C C . SER A 1 96 ? 28.613 -0.579 -28.206 1.00 94.12 96 SER A C 1
ATOM 775 O O . SER A 1 96 ? 27.758 -1.324 -27.710 1.00 94.12 96 SER A O 1
ATOM 777 N N . PRO A 1 97 ? 28.492 -0.121 -29.471 1.00 90.88 97 PRO A N 1
ATOM 778 C CA . PRO A 1 97 ? 27.415 -0.542 -30.365 1.00 90.88 97 PRO A CA 1
ATOM 779 C C . PRO A 1 97 ? 27.430 -2.056 -30.613 1.00 90.88 97 PRO A C 1
ATOM 781 O O . PRO A 1 97 ? 28.472 -2.629 -30.910 1.00 90.88 97 PRO A O 1
ATOM 784 N N . GLY A 1 98 ? 26.261 -2.696 -30.530 1.00 90.00 98 GLY A N 1
ATOM 785 C CA . GLY A 1 98 ? 26.099 -4.134 -30.787 1.00 90.00 98 GLY A CA 1
ATOM 786 C C . GLY A 1 98 ? 26.299 -5.054 -29.575 1.00 90.00 98 GLY A C 1
ATOM 787 O O . GLY A 1 98 ? 26.015 -6.242 -29.683 1.00 90.00 98 GLY A O 1
ATOM 788 N N . GLU A 1 99 ? 26.715 -4.538 -28.413 1.00 92.50 99 GLU A N 1
ATOM 789 C CA . GLU A 1 99 ? 26.894 -5.346 -27.189 1.00 92.50 99 GLU A CA 1
ATOM 790 C C . GLU A 1 99 ? 25.590 -5.913 -26.612 1.00 92.50 99 GLU A C 1
ATOM 792 O O . GLU A 1 99 ? 25.602 -6.946 -25.943 1.00 92.50 99 GLU A O 1
ATOM 797 N N . LEU A 1 100 ? 24.466 -5.235 -26.843 1.00 89.38 100 LEU A N 1
ATOM 798 C CA . LEU A 1 100 ? 23.145 -5.696 -26.438 1.00 89.38 100 LEU A CA 1
ATOM 799 C C . LEU A 1 100 ? 22.179 -5.498 -27.595 1.00 89.38 100 LEU A C 1
ATOM 801 O O . LEU A 1 100 ? 21.938 -4.374 -28.035 1.00 89.38 100 LEU A O 1
ATOM 805 N N . VAL A 1 101 ? 21.602 -6.603 -28.050 1.00 89.81 101 VAL A N 1
ATOM 806 C CA . VAL A 1 101 ? 20.504 -6.613 -29.011 1.00 89.81 101 VAL A CA 1
ATOM 807 C C . VAL A 1 101 ? 19.289 -7.171 -28.285 1.00 89.81 101 VAL A C 1
ATOM 809 O O . VAL A 1 101 ? 19.271 -8.338 -27.903 1.00 89.81 101 VAL A O 1
ATOM 812 N N . SER A 1 102 ? 18.288 -6.322 -28.059 1.00 88.69 102 SER A N 1
ATOM 813 C CA . SER A 1 102 ? 16.979 -6.763 -27.581 1.00 88.69 102 SER A CA 1
ATOM 814 C C . SER A 1 102 ? 16.122 -7.072 -28.799 1.00 88.69 102 SER A C 1
ATOM 816 O O . SER A 1 102 ? 15.852 -6.179 -29.600 1.00 88.69 102 SER A O 1
ATOM 818 N N . ALA A 1 103 ? 15.713 -8.326 -28.946 1.00 91.94 103 ALA A N 1
ATOM 819 C CA . ALA A 1 103 ? 14.720 -8.732 -29.929 1.00 91.94 103 ALA A CA 1
ATOM 820 C C . ALA A 1 103 ? 13.413 -9.034 -29.195 1.00 91.94 103 ALA A C 1
ATOM 822 O O . ALA A 1 103 ? 13.437 -9.639 -28.124 1.00 91.94 103 ALA A O 1
ATOM 823 N N . ASP A 1 104 ? 12.295 -8.606 -29.771 1.00 92.75 104 ASP A N 1
ATOM 824 C CA . ASP A 1 104 ? 10.959 -8.944 -29.291 1.00 92.75 104 ASP A CA 1
ATOM 825 C C . ASP A 1 104 ? 10.222 -9.730 -30.377 1.00 92.75 104 ASP A C 1
ATOM 827 O O . ASP A 1 104 ? 10.449 -9.519 -31.573 1.00 92.75 104 ASP A O 1
ATOM 831 N N . VAL A 1 105 ? 9.363 -10.656 -29.962 1.00 88.19 105 VAL A N 1
ATOM 832 C CA . VAL A 1 105 ? 8.528 -11.444 -30.871 1.00 88.19 105 VAL A CA 1
ATOM 833 C C . VAL A 1 105 ? 7.121 -10.882 -30.797 1.00 88.19 105 VAL A C 1
ATOM 835 O O . VAL A 1 105 ? 6.435 -11.009 -29.785 1.00 88.19 105 VAL A O 1
ATOM 838 N N . PHE A 1 106 ? 6.676 -10.266 -31.887 1.00 86.44 106 PHE A N 1
ATOM 839 C CA . PHE A 1 106 ? 5.343 -9.692 -31.946 1.00 86.44 106 PHE A CA 1
ATOM 840 C C . PHE A 1 106 ? 4.302 -10.743 -32.349 1.00 86.44 106 PHE A C 1
ATOM 842 O O . PHE A 1 106 ? 4.261 -11.142 -33.507 1.00 86.44 106 PHE A O 1
ATOM 849 N N . GLY A 1 107 ? 3.451 -11.122 -31.388 1.00 79.00 107 GLY A N 1
ATOM 850 C CA . GLY A 1 107 ? 2.143 -11.761 -31.576 1.00 79.00 107 GLY A CA 1
ATOM 851 C C . GLY A 1 107 ? 2.122 -13.200 -32.126 1.00 79.00 107 GLY A C 1
ATOM 852 O O . GLY A 1 107 ? 2.999 -13.621 -32.877 1.00 79.00 107 GLY A O 1
ATOM 853 N N . PRO A 1 108 ? 1.072 -13.980 -31.813 1.00 78.00 108 PRO A N 1
ATOM 854 C CA . PRO A 1 108 ? 0.550 -14.942 -32.769 1.00 78.00 108 PRO A CA 1
ATOM 855 C C . PRO A 1 108 ? -0.214 -14.164 -33.849 1.00 78.00 108 PRO A C 1
ATOM 857 O O . PRO A 1 108 ? -1.142 -13.415 -33.548 1.00 78.00 108 PRO A O 1
ATOM 860 N N . PHE A 1 109 ? 0.185 -14.315 -35.107 1.00 81.25 109 PHE A N 1
ATOM 861 C CA . PHE A 1 109 ? -0.594 -13.806 -36.230 1.00 81.25 109 PHE A CA 1
ATOM 862 C C . PHE A 1 109 ? -1.650 -14.845 -36.604 1.00 81.25 109 PHE A C 1
ATOM 864 O O . PHE A 1 109 ? -1.311 -16.007 -36.842 1.00 81.25 109 PHE A O 1
ATOM 871 N N . ASP A 1 110 ? -2.913 -14.432 -36.702 1.00 73.69 110 ASP A N 1
ATOM 872 C CA . ASP A 1 110 ? -3.918 -15.236 -37.388 1.00 73.69 110 ASP A CA 1
ATOM 873 C C . ASP A 1 110 ? -3.514 -15.308 -38.865 1.00 73.69 110 ASP A C 1
ATOM 875 O O . ASP A 1 110 ? -3.506 -14.300 -39.576 1.00 73.69 110 ASP A O 1
ATOM 879 N N . PHE A 1 111 ? -3.122 -16.494 -39.337 1.00 64.81 111 PHE A N 1
ATOM 880 C CA . PHE A 1 111 ? -2.811 -16.718 -40.747 1.00 64.81 111 PHE A CA 1
ATOM 881 C C . PHE A 1 111 ? -4.096 -16.652 -41.584 1.00 64.81 111 PHE A C 1
ATOM 883 O O . PHE A 1 111 ? -4.635 -17.673 -41.999 1.00 64.81 111 PHE A O 1
ATOM 890 N N . PHE A 1 112 ? -4.558 -15.446 -41.898 1.00 56.44 112 PHE A N 1
ATOM 891 C CA . PHE A 1 112 ? -5.397 -15.192 -43.067 1.00 56.44 112 PHE A CA 1
ATOM 892 C C . PHE A 1 112 ? -4.598 -14.386 -44.087 1.00 56.44 112 PHE A C 1
ATOM 894 O O . PHE A 1 112 ? -4.957 -13.276 -44.467 1.00 56.44 112 PHE A O 1
ATOM 901 N N . ILE A 1 113 ? -3.497 -14.971 -44.567 1.00 55.78 113 ILE A N 1
ATOM 902 C CA . ILE A 1 113 ? -3.029 -14.641 -45.912 1.00 55.78 113 ILE A CA 1
ATOM 903 C C . ILE A 1 113 ? -3.982 -15.383 -46.846 1.00 55.78 113 ILE A C 1
ATOM 905 O O . ILE A 1 113 ? -3.768 -16.554 -47.168 1.00 55.78 113 ILE A O 1
ATOM 909 N N . SER A 1 114 ? -5.069 -14.727 -47.255 1.00 49.41 114 SER A N 1
ATOM 910 C CA . SER A 1 114 ? -5.730 -15.127 -48.490 1.00 49.41 114 SER A CA 1
ATOM 911 C C . SER A 1 114 ? -4.673 -15.017 -49.585 1.00 49.41 114 SER A C 1
ATOM 913 O O . SER A 1 114 ? -4.148 -13.937 -49.854 1.00 49.41 114 SER A O 1
ATOM 915 N N . LYS A 1 115 ? -4.305 -16.158 -50.174 1.00 49.12 115 LYS A N 1
ATOM 916 C CA . LYS A 1 115 ? -3.695 -16.173 -51.504 1.00 49.12 115 LYS A CA 1
ATOM 917 C C . LYS A 1 115 ? -4.552 -15.285 -52.414 1.00 49.12 115 LYS A C 1
ATOM 919 O O . LYS A 1 115 ? -5.770 -15.381 -52.326 1.00 49.12 115 LYS A O 1
ATOM 924 N N . GLU A 1 116 ? -3.886 -14.525 -53.284 1.00 51.59 116 GLU A N 1
ATOM 925 C CA . GLU A 1 116 ? -4.406 -13.493 -54.207 1.00 51.59 116 GLU A CA 1
ATOM 926 C C . GLU A 1 116 ? -4.338 -12.071 -53.625 1.00 51.59 116 GLU A C 1
ATOM 928 O O . GLU A 1 116 ? -4.880 -11.794 -52.568 1.00 51.59 116 GLU A O 1
ATOM 933 N N . ALA A 1 117 ? -3.690 -11.088 -54.242 1.00 48.28 117 ALA A N 1
ATOM 934 C CA . ALA A 1 117 ? -2.981 -10.997 -55.510 1.00 48.28 117 ALA A CA 1
ATOM 935 C C . ALA A 1 117 ? -2.087 -9.747 -55.446 1.00 48.28 117 ALA A C 1
ATOM 937 O O . ALA A 1 117 ? -2.502 -8.767 -54.846 1.00 48.28 117 ALA A O 1
ATOM 938 N N . PHE A 1 118 ? -0.910 -9.761 -56.071 1.00 40.34 118 PHE A N 1
ATOM 939 C CA . PHE A 1 118 ? -0.428 -8.647 -56.901 1.00 40.34 118 PHE A CA 1
ATOM 940 C C . PHE A 1 118 ? 0.733 -9.168 -57.753 1.00 40.34 118 PHE A C 1
ATOM 942 O O . PHE A 1 118 ? 1.900 -9.157 -57.371 1.00 40.34 118 PHE A O 1
ATOM 949 N N . VAL A 1 119 ? 0.348 -9.706 -58.910 1.00 43.00 119 VAL A N 1
ATOM 950 C CA . VAL A 1 119 ? 1.152 -9.636 -60.124 1.00 43.00 119 VAL A CA 1
ATOM 951 C C . VAL A 1 119 ? 0.966 -8.219 -60.663 1.00 43.00 119 VAL A C 1
ATOM 953 O O . VAL A 1 119 ? -0.147 -7.870 -61.053 1.00 43.00 119 VAL A O 1
ATOM 956 N N . SER A 1 120 ? 2.036 -7.427 -60.667 1.00 41.69 120 SER A N 1
ATOM 957 C CA . SER A 1 120 ? 2.353 -6.426 -61.696 1.00 41.69 120 SER A CA 1
ATOM 958 C C . SER A 1 120 ? 3.803 -5.998 -61.539 1.00 41.69 120 SER A C 1
ATOM 960 O O . SER A 1 120 ? 4.112 -5.467 -60.447 1.00 41.69 120 SER A O 1
#

pLDDT: mean 77.18, std 14.65, range [40.34, 94.12]

Secondary structure (DSSP, 8-state):
-EEEEEE-PPPTT----EEEEEE---SS---------HHHHHHHHHHHTTS--HHHHHHHHHHHH-----------GGGGTSPP-PPPPPPPPPSSTTS---------------------

Radius of gyration: 28.07 Å; chains: 1; bounding box: 62×26×89 Å

Sequence (120 aa):
MVKLYCNGTRSVNGTVFNADIEPIVPEKGVEVHTVMENGSLLQLYHERWVHQDKRYIKDMFQKELGTSVHLGNKHCECIHRKAHRLPFGTMKKTTSPGELVSADVFGPFDFFISKEAFVS

Organism: Araneus ventricosus (NCBI:txid182803)